Protein AF-A0A967WLH3-F1 (afdb_monomer)

Foldseek 3Di:
DDKDWDDDPNWTKIWDFDDAPDQVPGWTWMWTADPVVRDTDTQDTDHSVRQLLVVVDHPPDPDDPCPSVVVSVVVNVVSNNCVVVVD

Structure (mmCIF, N/CA/C/O backbone):
data_AF-A0A967WLH3-F1
#
_entry.id   AF-A0A967WLH3-F1
#
loop_
_atom_site.group_PDB
_atom_site.id
_atom_site.type_symbol
_atom_site.label_atom_id
_atom_site.label_alt_id
_atom_site.label_comp_id
_atom_site.label_asym_id
_atom_site.label_entity_id
_atom_site.label_seq_id
_atom_site.pdbx_PDB_ins_code
_atom_site.Cartn_x
_atom_site.Cartn_y
_atom_site.Cartn_z
_atom_site.occupancy
_atom_site.B_iso_or_equiv
_atom_site.auth_seq_id
_atom_site.auth_comp_id
_atom_site.auth_asym_id
_atom_site.auth_atom_id
_atom_site.pdbx_PDB_model_num
ATOM 1 N N . ASN A 1 1 ? 0.373 5.195 -13.372 1.00 78.25 1 ASN A N 1
ATOM 2 C CA . ASN A 1 1 ? -0.069 5.609 -12.016 1.00 78.25 1 ASN A CA 1
ATOM 3 C C . ASN A 1 1 ? -1.467 5.064 -11.799 1.00 78.25 1 ASN A C 1
ATOM 5 O O . ASN A 1 1 ? -2.420 5.646 -12.303 1.00 78.25 1 ASN A O 1
ATOM 9 N N . TYR A 1 2 ? -1.563 3.919 -11.139 1.00 86.50 2 TYR A N 1
ATOM 10 C CA . TYR A 1 2 ? -2.793 3.176 -10.921 1.00 86.50 2 TYR A CA 1
ATOM 11 C C . TYR A 1 2 ? -3.250 3.328 -9.466 1.00 86.50 2 TYR A C 1
ATOM 13 O O . TYR A 1 2 ? -2.438 3.295 -8.535 1.00 86.50 2 TYR A O 1
ATOM 21 N N . GLN A 1 3 ? -4.551 3.519 -9.262 1.00 91.31 3 GLN A N 1
ATOM 22 C CA . GLN A 1 3 ? -5.150 3.584 -7.935 1.00 91.31 3 GLN A CA 1
ATOM 23 C C . GLN A 1 3 ? -6.526 2.930 -7.953 1.00 91.31 3 GLN A C 1
ATOM 25 O O . GLN A 1 3 ? -7.384 3.304 -8.750 1.00 91.31 3 GLN A O 1
ATOM 30 N N . PHE A 1 4 ? -6.743 2.041 -6.991 1.00 92.19 4 PHE A N 1
ATOM 31 C CA . PHE A 1 4 ? -7.999 1.339 -6.775 1.00 92.19 4 PHE A CA 1
ATOM 32 C C . PHE A 1 4 ? -8.483 1.549 -5.333 1.00 92.19 4 PHE A C 1
ATOM 34 O O . PHE A 1 4 ? -7.687 1.738 -4.406 1.00 92.19 4 PHE A O 1
ATOM 41 N N . LEU A 1 5 ? -9.803 1.579 -5.150 1.00 96.38 5 LEU A N 1
ATOM 42 C CA . LEU A 1 5 ? -10.480 1.755 -3.866 1.00 96.38 5 LEU A CA 1
ATOM 43 C C . LEU A 1 5 ? -11.535 0.664 -3.730 1.00 96.38 5 LEU A C 1
ATOM 45 O O . LEU A 1 5 ? -12.359 0.495 -4.626 1.00 96.38 5 LEU A O 1
ATOM 49 N N . THR A 1 6 ? -11.521 -0.043 -2.606 1.00 97.19 6 THR A N 1
ATOM 50 C CA . THR A 1 6 ? -12.440 -1.151 -2.335 1.00 97.19 6 THR A CA 1
ATOM 51 C C . THR A 1 6 ? -12.734 -1.270 -0.842 1.00 97.19 6 THR A C 1
ATOM 53 O O . THR A 1 6 ? -12.178 -0.535 -0.020 1.00 97.19 6 THR A O 1
ATOM 56 N N . GLU A 1 7 ? -13.615 -2.195 -0.490 1.00 97.00 7 GLU A N 1
ATOM 57 C CA . GLU A 1 7 ? -13.921 -2.567 0.885 1.00 97.00 7 GLU A CA 1
ATOM 58 C C . GLU A 1 7 ? -13.646 -4.062 1.076 1.00 97.00 7 GLU A C 1
ATOM 60 O O . GLU A 1 7 ? -14.055 -4.893 0.263 1.00 97.00 7 GLU A O 1
ATOM 65 N N . ILE A 1 8 ? -12.927 -4.402 2.143 1.00 95.06 8 ILE A N 1
ATOM 66 C CA . ILE A 1 8 ? -12.650 -5.777 2.564 1.00 95.06 8 ILE A CA 1
ATOM 67 C C . ILE A 1 8 ? -13.114 -5.885 4.011 1.00 95.06 8 ILE A C 1
ATOM 69 O O . ILE A 1 8 ? -12.623 -5.155 4.863 1.00 95.06 8 ILE A O 1
ATOM 73 N N . GLU A 1 9 ? -14.077 -6.768 4.282 1.00 92.1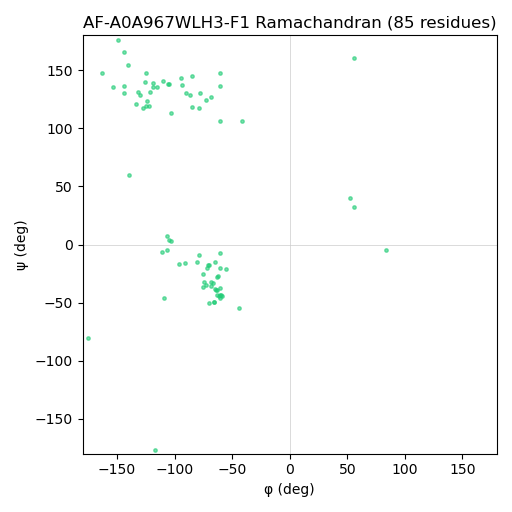9 9 GLU A N 1
ATOM 74 C CA . GLU A 1 9 ? -14.541 -7.079 5.648 1.00 92.19 9 GLU A CA 1
ATOM 75 C C . GLU A 1 9 ? -15.008 -5.837 6.448 1.00 92.19 9 GLU A C 1
ATOM 77 O O . GLU A 1 9 ? -14.869 -5.764 7.663 1.00 92.19 9 GLU A O 1
ATOM 82 N N . GLY A 1 10 ? -15.573 -4.836 5.758 1.00 94.19 10 GLY A N 1
ATOM 83 C CA . GLY A 1 10 ? -15.996 -3.553 6.342 1.00 94.19 10 GLY A CA 1
ATOM 84 C C . GLY A 1 10 ? -14.876 -2.511 6.489 1.00 94.19 10 GLY A C 1
ATOM 85 O O . GLY A 1 10 ? -15.137 -1.362 6.849 1.00 94.19 10 GLY A O 1
ATOM 86 N N . HIS A 1 11 ? -13.631 -2.868 6.172 1.00 95.62 11 HIS A N 1
ATOM 87 C CA . HIS A 1 11 ? -12.496 -1.953 6.138 1.00 95.62 11 HIS A CA 1
ATOM 88 C C . HIS A 1 11 ? -12.334 -1.333 4.749 1.00 95.62 11 HIS A C 1
ATOM 90 O O . HIS A 1 11 ? -12.255 -2.028 3.735 1.00 95.62 11 HIS A O 1
ATOM 96 N N . ARG A 1 12 ? -12.211 -0.003 4.695 1.00 98.06 12 ARG A N 1
ATOM 97 C CA . ARG A 1 12 ? -11.871 0.720 3.460 1.00 98.06 12 ARG A CA 1
ATOM 98 C C . ARG A 1 12 ? -10.401 0.492 3.115 1.00 98.06 12 ARG A C 1
ATOM 100 O O . ARG A 1 12 ? -9.521 0.821 3.914 1.00 98.06 12 ARG A O 1
ATOM 107 N N . VAL A 1 13 ? -10.148 -0.000 1.906 1.00 97.81 13 VAL A N 1
ATOM 108 C CA . VAL A 1 13 ? -8.819 -0.334 1.381 1.00 97.81 13 VAL A CA 1
ATOM 109 C C . VAL A 1 13 ? -8.517 0.510 0.143 1.00 97.81 13 VAL A C 1
ATOM 111 O O . VAL A 1 13 ? -9.375 0.734 -0.712 1.00 97.81 13 VAL A O 1
ATOM 114 N N . ARG A 1 14 ? -7.275 0.987 0.036 1.00 97.94 14 ARG A N 1
ATOM 115 C CA . ARG A 1 14 ? -6.759 1.725 -1.120 1.00 97.94 14 ARG A CA 1
ATOM 116 C C . ARG A 1 14 ? -5.474 1.088 -1.617 1.00 97.94 14 ARG A C 1
ATOM 118 O O . ARG A 1 14 ? -4.466 1.133 -0.914 1.00 97.94 14 ARG A O 1
ATOM 125 N N . VAL A 1 15 ? -5.486 0.600 -2.849 1.00 96.69 15 VAL A N 1
ATOM 126 C CA . VAL A 1 15 ? -4.290 0.135 -3.559 1.00 96.69 15 VAL A CA 1
ATOM 127 C C . VAL A 1 15 ? -3.733 1.286 -4.395 1.00 96.69 15 VAL A C 1
ATOM 129 O O . VAL A 1 15 ? -4.484 2.043 -5.013 1.00 96.69 15 VAL A O 1
ATOM 132 N N . ARG A 1 16 ? -2.410 1.454 -4.392 1.00 94.69 16 ARG A N 1
ATOM 133 C CA . ARG A 1 16 ? -1.681 2.390 -5.255 1.00 94.69 16 ARG A CA 1
ATOM 134 C C . ARG A 1 16 ? -0.484 1.676 -5.860 1.00 94.69 16 ARG A C 1
ATOM 136 O O . ARG A 1 16 ? 0.390 1.229 -5.118 1.00 94.69 16 ARG A O 1
ATOM 143 N N . ILE A 1 17 ? -0.437 1.627 -7.187 1.00 92.06 17 ILE A N 1
ATOM 144 C CA . ILE A 1 17 ? 0.671 1.039 -7.937 1.00 92.06 17 ILE A CA 1
ATOM 145 C C . ILE A 1 17 ? 1.212 2.092 -8.901 1.00 92.06 17 ILE A C 1
ATOM 147 O O . ILE A 1 17 ? 0.492 2.677 -9.715 1.00 92.06 17 ILE A O 1
ATOM 151 N N . TYR A 1 18 ? 2.497 2.375 -8.788 1.00 88.38 18 TYR A N 1
ATOM 152 C CA . TYR A 1 18 ? 3.196 3.356 -9.592 1.00 88.38 18 TYR A CA 1
ATOM 153 C C . TYR A 1 18 ? 4.484 2.741 -10.117 1.00 88.38 18 TYR A C 1
ATOM 155 O O . TYR A 1 18 ? 5.261 2.160 -9.365 1.00 88.38 18 TYR A O 1
ATOM 163 N N . ARG A 1 19 ? 4.697 2.908 -11.416 1.00 84.00 19 ARG A N 1
ATOM 164 C CA . ARG A 1 19 ? 5.936 2.586 -12.100 1.00 84.00 19 ARG A CA 1
ATOM 165 C C . ARG A 1 19 ? 6.472 3.871 -12.699 1.00 84.00 19 ARG A C 1
ATOM 167 O O . ARG A 1 19 ? 5.705 4.613 -13.316 1.00 84.00 19 ARG A O 1
ATOM 174 N N . ASP A 1 20 ? 7.767 4.069 -12.538 1.00 81.81 20 ASP A N 1
ATOM 175 C CA . ASP A 1 20 ? 8.549 5.096 -13.207 1.00 81.81 20 ASP A CA 1
ATOM 176 C C . ASP A 1 20 ? 9.624 4.457 -14.108 1.00 81.81 20 ASP A C 1
ATOM 178 O O . ASP A 1 20 ? 9.710 3.233 -14.229 1.00 81.81 20 ASP A O 1
ATOM 182 N N . SER A 1 21 ? 10.464 5.285 -14.728 1.00 78.56 21 SER A N 1
ATOM 183 C CA . SER A 1 21 ? 11.734 4.845 -15.324 1.00 78.56 21 SER A CA 1
ATOM 184 C C . SER A 1 21 ? 12.843 4.647 -14.280 1.00 78.56 21 SER A C 1
ATOM 186 O O . SER A 1 21 ? 13.911 4.146 -14.624 1.00 78.56 21 SER A O 1
ATOM 188 N N . TYR A 1 22 ? 12.607 5.052 -13.027 1.00 79.12 22 TYR A N 1
ATOM 189 C CA . TYR A 1 22 ? 13.543 4.929 -11.910 1.00 79.12 22 TYR A CA 1
ATOM 190 C C . TYR A 1 22 ? 13.021 3.981 -10.819 1.00 79.12 22 TYR A C 1
ATOM 192 O O . TYR A 1 22 ? 11.859 4.055 -10.400 1.00 79.12 22 TYR A O 1
ATOM 200 N N . ASP A 1 23 ? 13.914 3.118 -10.330 1.00 79.38 23 ASP A N 1
ATOM 201 C CA . ASP A 1 23 ? 13.621 2.098 -9.318 1.00 79.38 23 ASP A CA 1
ATOM 202 C C . ASP A 1 23 ? 13.097 2.703 -8.005 1.00 79.38 23 ASP A C 1
ATOM 204 O O . ASP A 1 23 ? 12.111 2.239 -7.436 1.00 79.38 23 ASP A O 1
ATOM 208 N N . ASP A 1 24 ? 13.729 3.786 -7.544 1.00 82.81 24 ASP A N 1
ATOM 209 C CA . ASP A 1 24 ? 13.453 4.442 -6.260 1.00 82.81 24 ASP A CA 1
ATOM 210 C C . ASP A 1 24 ? 12.105 5.180 -6.209 1.00 82.81 24 ASP A C 1
ATOM 212 O O . ASP A 1 24 ? 11.586 5.477 -5.128 1.00 82.81 24 ASP A O 1
ATOM 216 N N . GLN A 1 25 ? 11.525 5.459 -7.376 1.00 84.19 25 GLN A N 1
ATOM 217 C CA . GLN A 1 25 ? 10.246 6.148 -7.526 1.00 84.19 25 GLN A CA 1
ATOM 218 C C . GLN A 1 25 ? 9.068 5.183 -7.692 1.00 84.19 25 GLN A C 1
ATOM 220 O O . GLN A 1 25 ? 7.924 5.584 -7.470 1.00 84.19 25 GLN A O 1
ATOM 225 N N . SER A 1 26 ? 9.328 3.919 -8.027 1.00 88.50 26 SER A N 1
ATOM 226 C CA . SER A 1 26 ? 8.312 2.889 -8.267 1.00 88.50 26 SER A CA 1
ATOM 227 C C . SER A 1 26 ? 7.853 2.209 -6.965 1.00 88.50 26 SER A C 1
ATOM 229 O O . SER A 1 26 ? 8.625 2.040 -6.024 1.00 88.50 26 SER A O 1
ATOM 231 N N . TYR A 1 27 ? 6.571 1.843 -6.871 1.00 92.12 27 TYR A N 1
ATOM 232 C CA . TYR A 1 27 ? 5.995 1.170 -5.698 1.00 92.12 27 TYR A CA 1
ATOM 233 C C . TYR A 1 27 ? 4.648 0.496 -5.991 1.00 92.12 27 TYR A C 1
ATOM 235 O O . TYR A 1 27 ? 3.816 1.049 -6.708 1.00 92.12 27 TYR A O 1
ATOM 243 N N . ALA A 1 28 ? 4.367 -0.616 -5.312 1.00 95.12 28 ALA A N 1
ATOM 244 C CA . ALA A 1 28 ? 3.034 -1.202 -5.180 1.00 95.12 28 ALA A CA 1
ATOM 245 C C . ALA A 1 28 ? 2.684 -1.311 -3.686 1.00 95.12 28 ALA A C 1
ATOM 247 O O . ALA A 1 28 ? 3.421 -1.913 -2.903 1.00 95.12 28 ALA A O 1
ATOM 248 N N . ARG A 1 29 ? 1.607 -0.643 -3.251 1.00 97.25 29 ARG A N 1
ATOM 249 C CA . ARG A 1 29 ? 1.248 -0.495 -1.826 1.00 97.25 29 ARG A CA 1
ATOM 250 C C . ARG A 1 29 ? -0.259 -0.523 -1.604 1.00 97.25 29 ARG A C 1
ATOM 252 O O . ARG A 1 29 ? -0.996 0.186 -2.293 1.00 97.25 29 ARG A O 1
ATOM 259 N N . ALA A 1 30 ? -0.699 -1.241 -0.576 1.00 97.81 30 ALA A N 1
ATOM 260 C CA . ALA A 1 30 ? -2.067 -1.210 -0.077 1.00 97.81 30 ALA A CA 1
ATOM 261 C C . ALA A 1 30 ? -2.149 -0.540 1.294 1.00 97.81 30 ALA A C 1
ATOM 263 O O . ALA A 1 30 ? -1.303 -0.726 2.172 1.00 97.81 30 ALA A O 1
ATOM 264 N N . TYR A 1 31 ? -3.204 0.246 1.470 1.00 98.19 31 TYR A N 1
ATOM 265 C CA . TYR A 1 31 ? -3.467 1.019 2.671 1.00 98.19 31 TYR A CA 1
ATOM 266 C C . TYR A 1 31 ? -4.858 0.706 3.211 1.00 98.19 31 TYR A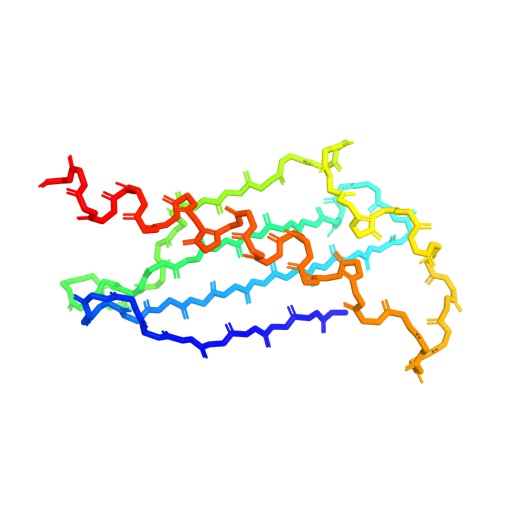 C 1
ATOM 268 O O . TYR A 1 31 ? -5.812 0.663 2.437 1.00 98.19 31 TYR A O 1
ATOM 276 N N . VAL A 1 32 ? -4.989 0.600 4.530 1.00 97.75 32 VAL A N 1
ATOM 277 C CA . VAL A 1 32 ? -6.279 0.499 5.230 1.00 97.75 32 VAL A CA 1
ATOM 278 C C . VAL A 1 32 ? -6.580 1.838 5.902 1.00 97.75 32 VAL A C 1
ATOM 280 O O . VAL A 1 32 ? -5.686 2.481 6.462 1.00 97.75 32 VAL A O 1
ATOM 283 N N . TRP A 1 33 ? -7.826 2.298 5.827 1.00 97.94 33 TRP A N 1
ATOM 284 C CA . TRP A 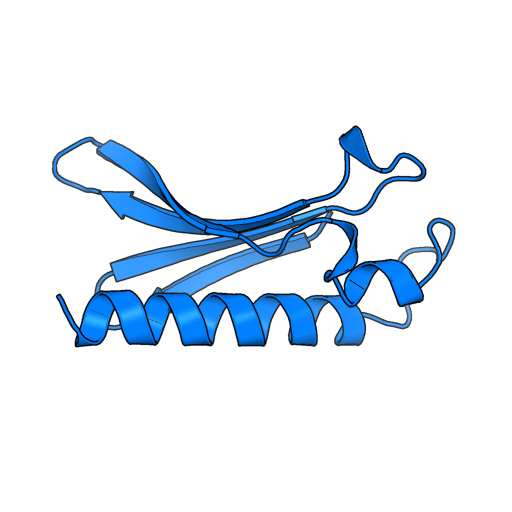1 33 ? -8.260 3.489 6.554 1.00 97.94 33 TRP A CA 1
ATOM 285 C C . TRP A 1 33 ? -8.503 3.174 8.034 1.00 97.94 33 TRP A C 1
ATOM 287 O O . TRP A 1 33 ? -9.232 2.242 8.365 1.00 97.94 33 TRP A O 1
ATOM 297 N N . SER A 1 34 ? -7.936 3.993 8.918 1.00 96.00 34 SER A N 1
ATOM 298 C CA . SER A 1 34 ? -8.205 3.975 10.356 1.00 96.00 34 SER A CA 1
ATOM 299 C C . SER A 1 34 ? -9.129 5.134 10.716 1.00 96.00 34 SER A C 1
ATOM 301 O O . SER A 1 34 ? -8.722 6.293 10.653 1.00 96.00 34 SER A O 1
ATOM 303 N N . ASP A 1 35 ? -10.361 4.834 11.132 1.00 95.00 35 ASP A N 1
ATOM 304 C CA . ASP A 1 35 ? -11.290 5.847 11.655 1.00 95.00 35 ASP A CA 1
ATOM 305 C C . ASP A 1 35 ? -10.896 6.359 13.050 1.00 95.00 35 ASP A C 1
ATOM 307 O O . ASP A 1 35 ? -11.270 7.467 13.421 1.00 95.00 35 ASP A O 1
ATOM 311 N N . ALA A 1 36 ? -10.082 5.603 13.797 1.00 96.06 36 ALA A N 1
ATOM 312 C CA . ALA A 1 36 ? -9.538 6.044 15.082 1.00 96.06 36 ALA A CA 1
ATOM 313 C C . ALA A 1 36 ? -8.440 7.113 14.922 1.00 96.06 36 ALA A C 1
ATOM 315 O O . ALA A 1 36 ? -8.334 8.021 15.743 1.00 96.06 36 ALA A O 1
ATOM 316 N N . GLU A 1 37 ? -7.626 7.018 13.866 1.00 96.19 37 GLU A N 1
ATOM 317 C CA . GLU A 1 37 ? -6.518 7.950 13.604 1.00 96.19 37 GLU A CA 1
ATOM 318 C C . GLU A 1 37 ? -6.794 8.933 12.450 1.00 96.19 37 GLU A C 1
ATOM 320 O O . GLU A 1 37 ? -5.965 9.798 12.170 1.00 96.19 37 GLU A O 1
ATOM 325 N N . LEU A 1 38 ? -7.932 8.789 11.762 1.00 96.94 38 LEU A N 1
ATOM 326 C CA . LEU A 1 38 ? -8.361 9.583 10.602 1.00 96.94 38 LEU A CA 1
ATOM 327 C C . LEU A 1 38 ? -7.312 9.656 9.472 1.00 96.94 38 LEU A C 1
ATOM 329 O O . LEU A 1 38 ? -7.122 10.697 8.836 1.00 96.94 38 LEU A O 1
ATOM 333 N N . LYS A 1 39 ? -6.628 8.536 9.207 1.00 97.44 39 LYS A N 1
ATOM 334 C CA . LYS A 1 39 ? -5.599 8.417 8.160 1.00 97.44 39 LYS A CA 1
ATOM 335 C C . LYS A 1 39 ? -5.604 7.047 7.484 1.00 97.44 39 LYS A C 1
ATOM 337 O O . LYS A 1 39 ? -6.145 6.065 7.984 1.00 97.44 39 LYS A O 1
ATOM 342 N N . TRP A 1 40 ? -4.913 6.993 6.350 1.00 98.06 40 TRP A N 1
ATOM 343 C CA . TRP A 1 40 ? -4.539 5.757 5.670 1.00 98.06 40 TRP A CA 1
ATOM 344 C C . TRP A 1 40 ? -3.236 5.209 6.258 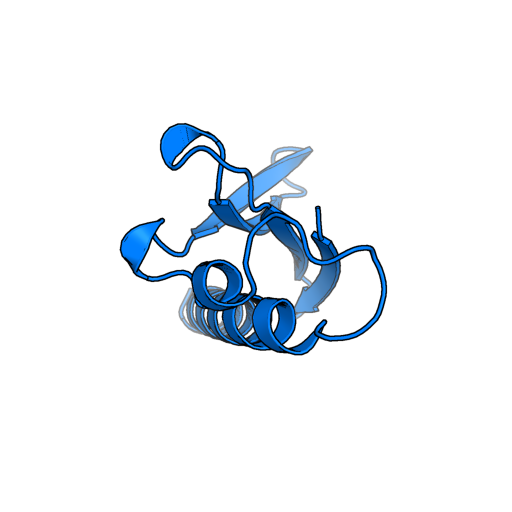1.00 98.06 40 TRP A C 1
ATOM 346 O O . TRP A 1 40 ? -2.197 5.860 6.135 1.00 98.06 40 TRP A O 1
ATOM 356 N N . ASN A 1 41 ? -3.273 4.014 6.841 1.00 97.50 41 ASN A N 1
ATOM 357 C CA . ASN A 1 41 ? -2.085 3.287 7.287 1.00 97.50 41 ASN A CA 1
ATOM 358 C C . ASN A 1 41 ? -1.632 2.305 6.204 1.00 97.50 41 ASN A C 1
ATOM 360 O O . ASN A 1 41 ? -2.468 1.734 5.509 1.00 97.50 41 ASN A O 1
ATOM 364 N N . LEU A 1 42 ? -0.319 2.126 6.041 1.00 97.56 42 LEU A N 1
ATOM 365 C CA . LEU A 1 42 ? 0.230 1.097 5.156 1.00 97.56 42 LEU A CA 1
ATOM 366 C C . LEU A 1 42 ? -0.069 -0.280 5.763 1.00 97.56 42 LEU A C 1
ATOM 368 O O . LEU A 1 42 ? 0.252 -0.496 6.928 1.00 97.56 42 LEU A O 1
ATOM 372 N N . ALA A 1 43 ? -0.679 -1.169 4.982 1.00 96.81 43 ALA A N 1
ATOM 373 C CA . ALA A 1 43 ? -1.005 -2.532 5.401 1.00 96.81 43 ALA A CA 1
ATOM 374 C C . ALA A 1 43 ? -0.114 -3.562 4.694 1.00 96.81 43 ALA A C 1
ATOM 376 O O . ALA A 1 43 ? 0.465 -4.413 5.355 1.00 96.81 43 ALA A O 1
ATOM 377 N N . ALA A 1 44 ? 0.065 -3.424 3.376 1.00 97.12 44 ALA A N 1
ATOM 378 C CA . ALA A 1 44 ? 0.917 -4.300 2.575 1.00 97.12 44 ALA A CA 1
ATOM 379 C C . ALA A 1 44 ? 1.708 -3.506 1.524 1.00 97.12 44 ALA A C 1
ATOM 381 O O . ALA A 1 44 ? 1.291 -2.428 1.083 1.00 97.12 44 ALA A O 1
ATOM 382 N N . SER A 1 45 ? 2.851 -4.041 1.099 1.00 96.88 45 SER A N 1
ATOM 383 C CA . SER A 1 45 ? 3.659 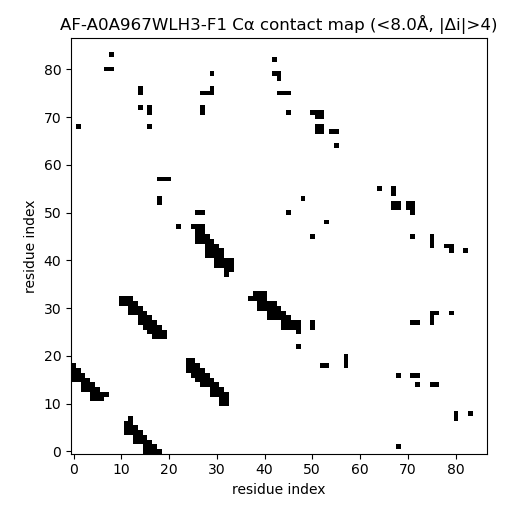-3.486 0.011 1.00 96.88 45 SER A CA 1
ATOM 384 C C . SER A 1 45 ? 4.490 -4.566 -0.662 1.00 96.88 45 SER A C 1
ATOM 386 O O . SER A 1 45 ? 5.160 -5.321 0.039 1.00 96.88 45 SER A O 1
ATOM 388 N N . ILE A 1 46 ? 4.519 -4.568 -1.992 1.00 93.81 46 ILE A N 1
ATOM 389 C CA . ILE A 1 46 ? 5.422 -5.422 -2.768 1.00 93.81 46 ILE A CA 1
ATOM 390 C C . ILE A 1 46 ? 6.758 -4.666 -2.915 1.00 93.81 46 ILE A C 1
ATOM 392 O O . ILE A 1 46 ? 6.739 -3.479 -3.272 1.00 93.81 46 ILE A O 1
ATOM 396 N N . PRO A 1 47 ? 7.912 -5.278 -2.588 1.00 90.62 47 PRO A N 1
ATOM 397 C CA . PRO A 1 47 ? 9.220 -4.684 -2.849 1.00 90.62 47 PRO A CA 1
ATOM 398 C C . PRO A 1 47 ? 9.427 -4.446 -4.347 1.00 90.62 47 PRO A C 1
ATOM 400 O O . PRO A 1 47 ? 8.971 -5.235 -5.163 1.00 90.62 47 PRO A O 1
ATOM 403 N N . TYR A 1 48 ? 10.166 -3.392 -4.712 1.00 87.88 48 TYR A N 1
ATOM 404 C CA . TYR A 1 48 ? 10.435 -3.057 -6.117 1.00 87.88 48 TYR A CA 1
ATOM 405 C C . TYR A 1 48 ? 10.804 -4.258 -7.017 1.00 87.88 48 TYR A C 1
ATOM 407 O O . TYR A 1 48 ? 10.109 -4.445 -8.010 1.00 87.88 48 TYR A O 1
ATOM 415 N N . PRO A 1 49 ? 11.821 -5.094 -6.702 1.00 88.06 49 PRO A N 1
ATOM 416 C CA . PRO A 1 49 ? 12.232 -6.184 -7.597 1.00 88.06 49 PRO A CA 1
ATOM 417 C C . PRO A 1 49 ? 11.169 -7.274 -7.805 1.00 88.06 49 PRO A C 1
ATOM 419 O O . PRO A 1 49 ? 11.305 -8.051 -8.746 1.00 88.06 49 PRO A O 1
ATOM 422 N N . ASP A 1 50 ? 10.139 -7.318 -6.957 1.00 89.19 50 ASP A N 1
ATOM 423 C CA . ASP A 1 50 ? 9.090 -8.339 -6.954 1.00 89.19 50 ASP A CA 1
ATOM 424 C C . ASP A 1 50 ? 7.772 -7.827 -7.581 1.00 89.19 50 ASP A C 1
ATOM 426 O O . ASP A 1 50 ? 6.773 -8.540 -7.578 1.00 89.19 50 ASP A O 1
ATOM 430 N N . MET A 1 51 ? 7.739 -6.587 -8.094 1.00 89.75 51 MET A N 1
ATOM 431 C CA . MET A 1 51 ? 6.558 -5.995 -8.737 1.00 89.75 51 MET A CA 1
ATOM 432 C C . MET A 1 51 ? 6.382 -6.491 -10.182 1.00 89.75 51 MET A C 1
ATOM 434 O O . MET A 1 51 ? 7.172 -6.146 -11.066 1.00 89.75 51 MET A O 1
ATOM 438 N N . GLU A 1 52 ? 5.279 -7.182 -10.468 1.00 86.88 52 GLU A N 1
ATOM 439 C CA . GLU A 1 52 ? 4.933 -7.667 -11.817 1.00 86.88 52 GLU A CA 1
ATOM 440 C C . GLU A 1 52 ? 4.714 -6.503 -12.803 1.00 86.88 52 GLU A C 1
ATOM 442 O O . GLU A 1 52 ? 5.035 -6.595 -13.993 1.00 86.88 52 GLU A O 1
ATOM 447 N N . THR A 1 53 ? 4.290 -5.331 -12.307 1.00 81.38 53 THR A N 1
ATOM 448 C CA . THR A 1 53 ? 4.201 -4.087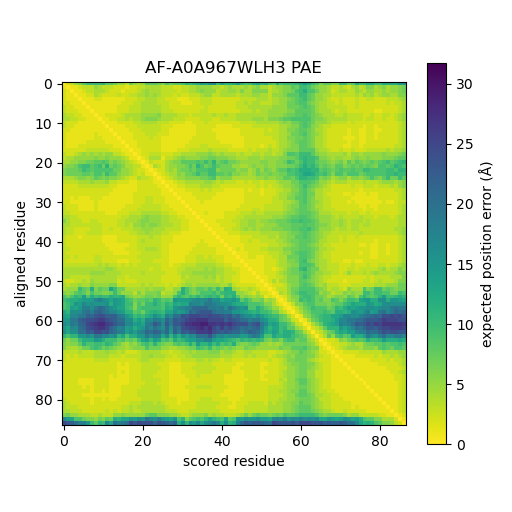 -13.095 1.00 81.38 53 THR A CA 1
ATOM 449 C C . THR A 1 53 ? 5.528 -3.701 -13.773 1.00 81.38 53 THR A C 1
ATOM 451 O O . THR A 1 53 ? 5.502 -2.971 -14.769 1.00 81.38 53 THR A O 1
ATOM 454 N N . LEU A 1 54 ? 6.695 -4.183 -13.316 1.00 77.69 54 LEU A N 1
ATOM 455 C CA . LEU A 1 54 ? 7.994 -3.914 -13.960 1.00 77.69 54 LEU A CA 1
ATOM 456 C C . LEU A 1 54 ? 8.194 -4.618 -15.308 1.00 77.69 54 LEU A C 1
ATOM 458 O O . LEU A 1 54 ? 9.006 -4.156 -16.119 1.00 77.69 54 LEU A O 1
ATOM 462 N N . LEU A 1 55 ? 7.414 -5.649 -15.626 1.00 75.06 55 LEU A N 1
ATOM 463 C CA . LEU A 1 55 ? 7.517 -6.352 -16.908 1.00 75.06 55 LEU A CA 1
ATOM 464 C C . LEU A 1 55 ? 6.902 -5.566 -18.083 1.00 75.06 55 LEU A C 1
ATOM 466 O O . LEU A 1 55 ? 7.370 -5.688 -19.210 1.00 75.06 55 LEU A O 1
ATOM 470 N N . MET A 1 56 ? 5.943 -4.676 -17.810 1.00 71.38 56 MET A N 1
ATOM 471 C CA . MET A 1 56 ? 5.138 -3.904 -18.784 1.00 71.38 56 MET A CA 1
ATOM 472 C C . MET A 1 56 ? 5.906 -2.950 -19.742 1.00 71.38 56 MET A C 1
ATOM 474 O O . MET A 1 56 ? 5.290 -2.375 -20.627 1.00 71.38 56 MET A O 1
ATOM 478 N N . ASP A 1 57 ? 7.219 -2.740 -19.585 1.00 67.19 57 ASP A N 1
ATOM 479 C CA . ASP A 1 57 ? 7.948 -1.514 -20.002 1.00 67.19 57 ASP A CA 1
ATOM 480 C C . ASP A 1 57 ? 7.400 -0.177 -19.405 1.00 67.19 57 ASP A C 1
ATOM 482 O O . ASP A 1 57 ? 6.292 -0.095 -18.872 1.00 67.19 57 ASP A O 1
ATOM 486 N N . ALA A 1 58 ? 8.223 0.883 -19.405 1.00 62.25 58 ALA A N 1
ATOM 487 C CA . ALA A 1 58 ? 7.886 2.213 -18.882 1.00 62.25 58 ALA A CA 1
ATOM 488 C C . ALA A 1 58 ? 7.272 3.176 -19.926 1.00 62.25 58 ALA A C 1
ATOM 490 O O . ALA A 1 58 ? 6.690 4.190 -19.537 1.00 62.25 58 ALA A O 1
ATOM 491 N N . TYR A 1 59 ? 7.379 2.882 -21.228 1.00 58.28 59 TYR A N 1
ATOM 492 C CA . TYR A 1 59 ? 6.912 3.736 -22.330 1.00 58.28 59 TYR A CA 1
ATOM 493 C C . TYR A 1 59 ? 5.616 3.257 -22.998 1.00 58.28 59 TYR A C 1
ATOM 495 O O . TYR A 1 59 ? 5.174 3.888 -23.963 1.00 58.28 59 TYR A O 1
ATOM 503 N N . VAL A 1 60 ? 4.974 2.189 -22.506 1.00 58.31 60 VAL A N 1
ATOM 504 C CA . VAL A 1 60 ? 3.669 1.750 -23.027 1.00 58.31 60 VAL A CA 1
ATOM 505 C C . VAL A 1 60 ? 2.638 2.861 -22.834 1.00 58.31 60 VAL A C 1
ATOM 507 O O . VAL A 1 60 ? 2.181 3.155 -21.728 1.00 58.31 60 VAL A O 1
ATOM 510 N N . ALA A 1 61 ? 2.287 3.507 -23.946 1.00 49.03 61 ALA A N 1
ATOM 511 C CA . ALA A 1 61 ? 1.282 4.553 -23.982 1.00 49.03 61 ALA A CA 1
ATOM 512 C C . ALA A 1 61 ? -0.068 3.995 -23.507 1.00 49.03 61 ALA A C 1
ATOM 514 O O . ALA A 1 61 ? -0.457 2.900 -23.905 1.00 49.03 61 ALA A O 1
ATOM 515 N N . ASN A 1 62 ? -0.768 4.767 -22.665 1.00 50.88 62 ASN A N 1
ATOM 516 C CA . ASN A 1 62 ? -2.036 4.393 -22.025 1.00 50.88 62 ASN A CA 1
ATOM 517 C C . ASN A 1 62 ? -2.988 3.655 -22.991 1.00 50.88 62 ASN A C 1
ATOM 519 O O . ASN A 1 62 ? -3.585 4.289 -23.862 1.00 50.88 62 ASN A O 1
ATOM 523 N N . GLY A 1 63 ? -3.132 2.338 -22.819 1.00 52.50 63 GLY A N 1
ATOM 524 C CA . GLY A 1 63 ? -3.869 1.487 -23.754 1.00 52.50 63 GLY A CA 1
ATOM 525 C C . GLY A 1 63 ? -3.992 0.034 -23.295 1.00 52.50 63 GLY A C 1
ATOM 526 O O . GLY A 1 63 ? -5.030 -0.353 -22.764 1.00 52.50 63 GLY A O 1
ATOM 527 N N . ASP A 1 64 ? -2.944 -0.767 -23.503 1.00 52.53 64 ASP A N 1
ATOM 528 C CA . ASP A 1 64 ? -3.168 -2.176 -23.868 1.00 52.53 64 ASP A CA 1
ATOM 529 C C . ASP A 1 64 ? -2.796 -3.269 -22.846 1.00 52.53 64 ASP A C 1
ATOM 531 O O . ASP A 1 64 ? -3.145 -4.422 -23.094 1.00 52.53 64 ASP A O 1
ATOM 535 N N . ASP A 1 65 ? -2.161 -2.972 -21.700 1.00 62.84 65 ASP A N 1
ATOM 536 C CA . ASP A 1 65 ? -1.743 -4.041 -20.763 1.00 62.84 65 ASP A CA 1
ATOM 537 C C . ASP A 1 65 ? -1.954 -3.728 -19.267 1.00 62.84 65 ASP A C 1
ATOM 539 O O . ASP A 1 65 ? -1.047 -3.718 -18.438 1.00 62.84 65 ASP A O 1
ATOM 543 N N . TRP A 1 66 ? -3.218 -3.494 -18.906 1.00 65.69 66 TRP A N 1
ATOM 544 C CA . TRP A 1 66 ? -3.686 -3.308 -17.523 1.00 65.69 66 TRP A CA 1
ATOM 545 C C . TRP A 1 66 ? -3.439 -4.522 -16.608 1.00 65.69 66 TRP A C 1
ATOM 547 O O . TRP A 1 66 ? -3.387 -4.364 -15.391 1.00 65.69 66 TRP A O 1
ATOM 557 N N . ARG A 1 67 ? -3.232 -5.712 -17.181 1.00 71.31 67 ARG A N 1
ATOM 558 C CA . ARG A 1 67 ? -3.108 -6.997 -16.469 1.00 71.31 67 ARG A CA 1
ATOM 559 C C . ARG A 1 67 ? -1.918 -7.070 -15.513 1.00 71.31 67 ARG A C 1
ATOM 561 O O . ARG A 1 67 ? -1.979 -7.799 -14.529 1.00 71.31 67 ARG A O 1
ATOM 568 N N . TRP A 1 68 ? -0.847 -6.320 -15.775 1.00 74.06 68 TRP A N 1
ATOM 569 C CA . TRP A 1 68 ? 0.310 -6.269 -14.875 1.00 74.06 68 TRP A CA 1
ATOM 570 C C . TRP A 1 68 ? -0.023 -5.569 -13.551 1.00 74.06 68 TRP A C 1
ATOM 572 O O . TRP A 1 68 ? 0.415 -6.013 -12.493 1.00 74.06 68 TRP A O 1
ATOM 582 N N . TYR A 1 69 ? -0.882 -4.542 -13.591 1.00 85.06 69 TYR A N 1
ATOM 583 C CA . TYR A 1 69 ? -1.408 -3.913 -12.378 1.00 85.06 69 TYR A CA 1
ATOM 584 C C . TYR A 1 69 ? -2.347 -4.846 -11.604 1.00 85.06 69 TYR A C 1
ATOM 586 O O . TYR A 1 69 ? -2.369 -4.784 -10.379 1.00 85.06 69 TYR A O 1
ATOM 594 N N . GLU A 1 70 ? -3.097 -5.719 -12.287 1.00 87.88 70 GLU A N 1
ATOM 595 C CA . GLU A 1 70 ? -4.019 -6.661 -11.635 1.00 87.88 70 GLU A CA 1
ATOM 596 C C . GLU A 1 70 ? -3.302 -7.725 -10.799 1.00 87.88 70 GLU A C 1
ATOM 598 O O . GLU A 1 70 ? -3.839 -8.145 -9.779 1.00 87.88 70 GLU A O 1
ATOM 603 N N . GLN A 1 71 ? -2.103 -8.162 -11.199 1.00 89.12 71 GLN A N 1
ATOM 604 C CA . GLN A 1 71 ? -1.332 -9.156 -10.442 1.00 89.12 71 GLN A CA 1
ATOM 605 C C . GLN A 1 71 ? -0.800 -8.561 -9.134 1.00 89.12 71 GLN A C 1
ATOM 607 O O . GLN A 1 71 ? -1.060 -9.102 -8.057 1.00 89.12 71 GLN A O 1
ATOM 612 N N . ASP A 1 72 ? -0.153 -7.393 -9.221 1.00 91.31 72 ASP A N 1
ATOM 613 C CA . ASP A 1 72 ? 0.293 -6.631 -8.051 1.00 91.31 72 ASP A CA 1
ATOM 614 C C . ASP A 1 72 ? -0.896 -6.222 -7.155 1.00 91.31 72 ASP A C 1
ATOM 616 O O . ASP A 1 72 ? -0.793 -6.243 -5.928 1.00 91.31 72 ASP A O 1
ATOM 620 N N . GLU A 1 73 ? -2.051 -5.872 -7.735 1.00 93.94 73 GLU A N 1
ATOM 621 C CA . GLU A 1 73 ? -3.275 -5.590 -6.978 1.00 93.94 73 GLU A CA 1
ATOM 622 C C . GLU A 1 73 ? -3.801 -6.838 -6.264 1.00 93.94 73 GLU A C 1
ATOM 624 O O . GLU A 1 73 ? -4.085 -6.769 -5.069 1.00 93.94 73 GLU A O 1
ATOM 629 N N . ALA A 1 74 ? -3.932 -7.968 -6.961 1.00 94.31 74 ALA A N 1
ATOM 630 C CA . ALA A 1 74 ? -4.476 -9.198 -6.398 1.00 94.31 74 ALA A CA 1
ATOM 631 C C . ALA A 1 74 ? -3.633 -9.690 -5.216 1.00 94.31 74 ALA A C 1
ATOM 633 O O . ALA A 1 74 ? -4.194 -9.960 -4.154 1.00 94.31 74 ALA A O 1
ATOM 634 N N . ALA A 1 75 ? -2.303 -9.703 -5.359 1.00 94.62 75 ALA A N 1
ATOM 635 C CA . ALA A 1 75 ? -1.378 -10.056 -4.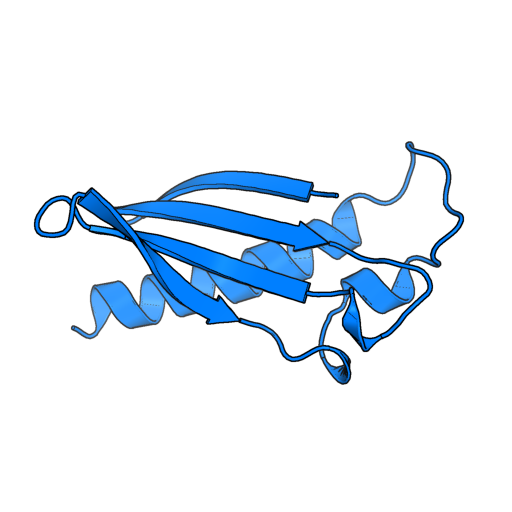283 1.00 94.62 75 ALA A CA 1
ATOM 636 C C . ALA A 1 75 ? -1.513 -9.110 -3.074 1.00 94.62 75 ALA A C 1
ATOM 638 O O . ALA A 1 75 ? -1.592 -9.553 -1.928 1.00 94.62 75 ALA A O 1
ATOM 639 N N . LEU A 1 76 ? -1.621 -7.797 -3.314 1.00 96.50 76 LEU A N 1
ATOM 640 C CA . LEU A 1 76 ? -1.850 -6.811 -2.256 1.00 96.50 76 LEU A CA 1
ATOM 641 C C . LEU A 1 76 ? -3.211 -6.975 -1.557 1.00 96.50 76 LEU A C 1
ATOM 643 O O . LEU A 1 76 ? -3.303 -6.764 -0.348 1.00 96.50 76 LEU A O 1
ATOM 647 N N . LEU A 1 77 ? -4.276 -7.312 -2.290 1.00 96.44 77 LEU A N 1
ATOM 648 C CA . LEU A 1 77 ? -5.611 -7.525 -1.723 1.00 96.44 77 LEU A CA 1
ATOM 649 C C . LEU A 1 77 ? -5.719 -8.859 -0.971 1.00 96.44 77 LEU A C 1
ATOM 651 O O . LEU A 1 77 ? -6.465 -8.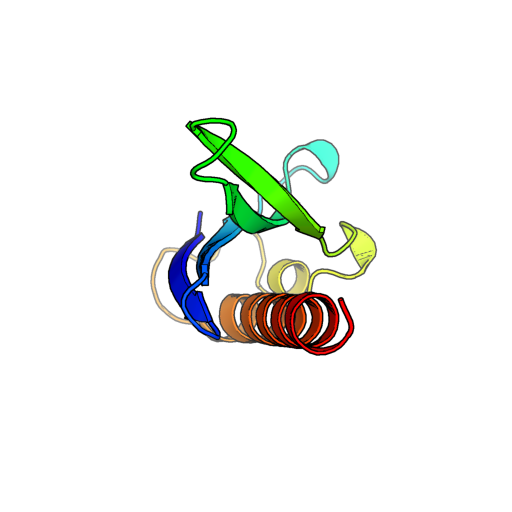927 0.006 1.00 96.44 77 LEU A O 1
ATOM 655 N N . GLU A 1 78 ? -4.994 -9.896 -1.394 1.00 95.75 78 GLU A N 1
ATOM 656 C CA . GLU A 1 78 ? -4.882 -11.170 -0.676 1.00 95.75 78 GLU A CA 1
ATOM 657 C C . GLU A 1 78 ? -4.163 -10.983 0.665 1.00 95.75 78 GLU A C 1
ATOM 659 O O . GLU A 1 78 ? -4.719 -11.348 1.701 1.00 95.75 78 GLU A O 1
ATOM 664 N N . GLU A 1 79 ? -3.008 -10.311 0.677 1.00 96.00 79 GLU A N 1
ATOM 665 C CA . GLU A 1 79 ? -2.269 -10.003 1.910 1.00 96.00 79 GLU A CA 1
ATOM 666 C C . GLU A 1 79 ? -3.110 -9.151 2.878 1.00 96.00 79 GLU A C 1
ATOM 668 O O . GLU A 1 79 ? -3.194 -9.446 4.069 1.00 96.00 79 GLU A O 1
ATOM 673 N N . VAL A 1 80 ? -3.822 -8.129 2.380 1.00 96.44 80 VAL A N 1
ATOM 674 C CA . VAL A 1 80 ? -4.727 -7.322 3.221 1.00 96.44 80 VAL A CA 1
ATOM 675 C C . VAL A 1 80 ? -5.877 -8.156 3.795 1.00 96.44 80 VAL A C 1
ATOM 677 O O . VAL A 1 80 ? -6.222 -7.969 4.960 1.00 96.44 80 VAL A O 1
ATOM 680 N N . ARG A 1 81 ? -6.460 -9.092 3.032 1.00 96.00 81 ARG A N 1
ATOM 681 C CA . ARG A 1 81 ? -7.472 -10.029 3.560 1.00 96.00 81 ARG A CA 1
ATOM 682 C C . ARG A 1 81 ? -6.886 -10.933 4.635 1.00 96.00 81 ARG A C 1
ATOM 684 O O . ARG A 1 81 ? -7.525 -11.132 5.664 1.00 96.00 81 ARG A O 1
ATOM 691 N N . TRP A 1 82 ? -5.686 -11.468 4.425 1.00 95.00 82 TRP A N 1
ATOM 692 C CA . TRP A 1 82 ? -5.030 -12.323 5.4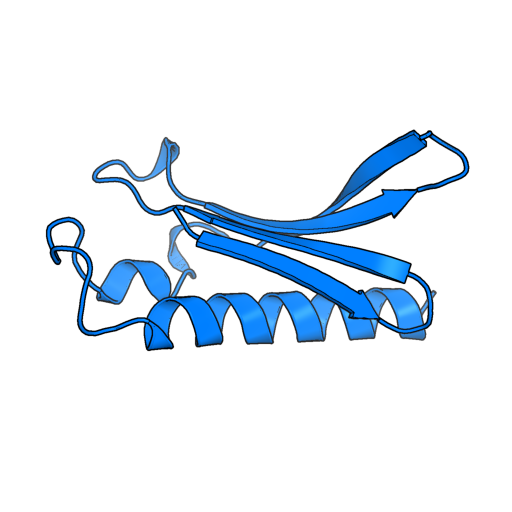10 1.00 95.00 82 TRP A CA 1
ATOM 693 C C . TRP A 1 82 ? -4.762 -11.572 6.724 1.00 95.00 82 TRP A C 1
ATOM 695 O O . TRP A 1 82 ? -5.095 -12.079 7.795 1.00 95.00 82 TRP A O 1
ATOM 705 N N . LEU A 1 83 ? -4.264 -10.334 6.642 1.00 94.31 83 LEU A N 1
ATOM 706 C CA . LEU A 1 83 ? -4.007 -9.470 7.798 1.00 94.31 83 LEU A CA 1
ATOM 707 C C . LEU A 1 83 ? -5.279 -9.087 8.571 1.00 94.31 83 LEU A C 1
ATOM 709 O O . LEU A 1 83 ? -5.241 -9.036 9.797 1.00 94.31 83 LEU A O 1
ATOM 713 N N . LEU A 1 84 ? -6.392 -8.810 7.882 1.00 92.69 84 LEU A N 1
ATOM 714 C CA . LEU A 1 84 ? -7.663 -8.445 8.528 1.00 92.69 84 LEU A CA 1
ATOM 715 C C . LEU A 1 84 ? -8.379 -9.658 9.146 1.00 92.69 84 LEU A C 1
ATOM 717 O O . LEU A 1 84 ? -8.926 -9.547 10.241 1.00 92.69 84 LEU A O 1
ATOM 721 N N . SER A 1 85 ? -8.309 -10.823 8.498 1.00 89.38 85 SER A N 1
ATOM 722 C CA . SER A 1 85 ? -8.934 -12.067 8.978 1.00 89.38 85 SER A CA 1
ATOM 723 C C . SER A 1 85 ? -8.136 -12.812 10.061 1.00 89.38 85 SER A C 1
ATOM 725 O O . SER A 1 85 ? -8.691 -13.686 10.728 1.00 89.38 85 SER A O 1
ATOM 727 N N . SER A 1 86 ? -6.854 -12.472 10.251 1.00 82.62 86 SER A N 1
ATOM 728 C CA . SER A 1 86 ? -5.953 -13.092 11.244 1.00 82.62 86 SER A CA 1
ATOM 729 C C . SER A 1 86 ? -5.643 -12.199 12.461 1.00 82.62 86 SER A C 1
ATOM 731 O O . SER A 1 86 ? -4.762 -12.552 13.252 1.00 82.62 86 SER A O 1
ATOM 733 N N . GLY A 1 87 ? -6.312 -11.043 12.584 1.00 58.22 87 GLY A N 1
ATOM 734 C CA . GLY A 1 87 ? -6.118 -10.033 13.641 1.00 58.22 87 GLY A CA 1
ATOM 735 C C . GLY A 1 87 ? -7.015 -10.175 14.872 1.00 58.22 87 GLY A C 1
ATOM 736 O O . GLY A 1 87 ? -8.058 -10.859 14.789 1.00 58.22 87 GLY A O 1
#

Secondary structure (DSSP, 8-state):
-EEEEEEETTEEEEEEEE--SSGGG-EEEEEEEETTTTEEEEEEEE-GGG-GGGGG-S---TTS-THHHHHHHHHHHHHHHHHHHT-

Mean predicted aligned error: 5.23 Å

pLDDT: mean 86.89, std 13.03, range [49.03, 98.19]

Sequence (87 aa):
NYQFLTEIEGHRVRVRIYRDSYDDQSYARAYVWSDAELKWNLAASIPYPDMETLLMDAYVANGDDWRWYEQDEAALLEEVRWLLSSG

Radius of gyration: 13.54 Å; Cα contacts (8 Å, |Δi|>4): 137; chains: 1; bounding box: 30×23×39 Å

Nearest PDB structures (foldseek):
  5wru-assembly3_E-2  TM=7.285E-01  e=1.540E+00  Plasmodium falciparum 3D7
  5wru-assembly1_B  TM=7.341E-01  e=2.380E+00  Plasmodium falciparum 3D7
  5wru-assembly1_A  TM=7.131E-01  e=2.533E+00  Plasmodium falciparum 3D7
  5wru-assembly2_C  TM=7.098E-01  e=6.850E+00  Plasmodium falciparum 3D7

Solvent-accessible surface area (backbone atoms only — not comparable to full-atom values): 5239 Å² total; per-residue (Å²): 118,47,75,49,78,51,71,56,99,88,39,48,35,39,42,40,39,35,75,52,96,44,73,92,74,28,42,38,38,22,25,38,56,37,83,91,74,73,44,74,42,83,70,39,68,52,56,63,97,73,40,53,51,70,73,64,60,80,78,69,67,94,79,89,69,68,64,34,54,50,53,51,45,49,56,37,53,50,53,46,49,51,56,65,76,73,106